Protein AF-A0A8C1R2V6-F1 (afdb_monomer_lite)

Radius of gyration: 13.71 Å; chains: 1; bounding box: 31×39×37 Å

Secondary structure (DSSP, 8-state):
------BTTB--SEEEETTTSTTHHHHHHHHHHHTTTSTTS---EEEEES-HHHHHHHHHHHHHHHTS--TTEEEEEEHHHHHHHHHHH-TT--TT-

Sequence (97 aa):
MATLTTSSKRPYHIIVFGATGFTGQFVVEEVARTCNEGPGGTLQWAVAGRNRDRLEKTLVQAADALRTCLANCVHFLDVFVIVLYIEMAMPHINILN

InterPro domains:
  IPR051276 Saccharopine dehydrogenase-like oxidoreductase [PTHR12286] (7-66)

pLDDT: mean 72.33, std 13.81, range [44.25, 91.31]

Organism: Cyprinus carpio (NCBI:txid7962)

Structure (mmCIF, N/CA/C/O backbone):
data_AF-A0A8C1R2V6-F1
#
_entry.id   AF-A0A8C1R2V6-F1
#
loop_
_atom_site.group_PDB
_atom_site.id
_atom_site.type_symbol
_atom_site.label_atom_id
_atom_site.label_alt_id
_atom_site.label_comp_id
_atom_site.label_asym_id
_atom_site.label_entity_id
_atom_site.label_seq_id
_atom_site.pdbx_PDB_ins_code
_atom_site.Cartn_x
_atom_site.Cartn_y
_atom_site.Cartn_z
_atom_site.occupancy
_atom_site.B_iso_or_equiv
_atom_site.auth_seq_id
_atom_site.auth_comp_id
_atom_site.auth_asym_id
_atom_site.auth_atom_id
_atom_site.pdbx_PDB_model_num
ATOM 1 N N . MET A 1 1 ? -9.863 -1.057 24.970 1.00 44.25 1 MET A N 1
ATOM 2 C CA . MET A 1 1 ? -9.509 -1.395 23.573 1.00 44.25 1 MET A CA 1
ATOM 3 C C . MET A 1 1 ? -10.261 -0.437 22.667 1.00 44.25 1 MET A C 1
ATOM 5 O O . MET A 1 1 ? -11.455 -0.280 22.876 1.00 44.25 1 MET A O 1
ATOM 9 N N . ALA A 1 2 ? -9.571 0.269 21.769 1.00 52.03 2 ALA A N 1
ATOM 10 C CA . ALA A 1 2 ? -10.193 1.260 20.892 1.00 52.03 2 ALA A CA 1
ATOM 11 C C . ALA A 1 2 ? -10.716 0.571 19.626 1.00 52.03 2 ALA A C 1
ATOM 13 O O . ALA A 1 2 ? -9.934 -0.001 18.878 1.00 52.03 2 ALA A O 1
ATOM 14 N N . THR A 1 3 ? -12.026 0.605 19.401 1.00 56.28 3 THR A N 1
ATOM 15 C CA . THR A 1 3 ? -12.635 0.099 18.166 1.00 56.28 3 THR A CA 1
ATOM 16 C C . THR A 1 3 ? -12.432 1.126 17.053 1.00 56.28 3 THR A C 1
ATOM 18 O O . THR A 1 3 ? -12.854 2.275 17.194 1.00 56.28 3 THR A O 1
ATOM 21 N N . LEU A 1 4 ? -11.793 0.731 15.951 1.00 63.50 4 LEU A N 1
ATOM 22 C CA . LEU A 1 4 ? -11.622 1.579 14.769 1.00 63.50 4 LEU A CA 1
ATOM 23 C C . LEU A 1 4 ? -12.893 1.522 13.910 1.00 63.50 4 LEU A C 1
ATOM 25 O O . LEU A 1 4 ? -13.084 0.600 13.122 1.00 63.50 4 LEU A O 1
ATOM 29 N N . THR A 1 5 ? -13.791 2.489 14.098 1.00 64.62 5 THR A N 1
ATOM 30 C CA . THR A 1 5 ? -15.022 2.619 13.304 1.00 64.62 5 THR A CA 1
ATOM 31 C C . THR A 1 5 ? -14.877 3.703 12.241 1.00 64.62 5 THR A C 1
ATOM 33 O O . THR A 1 5 ? -14.659 4.871 12.574 1.00 64.62 5 THR A O 1
ATOM 36 N N . THR A 1 6 ? -15.072 3.344 10.973 1.00 67.44 6 THR A N 1
ATOM 37 C CA . THR A 1 6 ? -15.244 4.310 9.879 1.00 67.44 6 THR A CA 1
ATOM 38 C C . THR A 1 6 ? -16.685 4.815 9.826 1.00 67.44 6 THR A C 1
ATOM 40 O O . THR A 1 6 ? -17.618 4.161 10.293 1.00 67.44 6 THR A O 1
ATOM 43 N N . SER A 1 7 ? -16.882 6.005 9.261 1.00 70.25 7 SER A N 1
ATOM 44 C CA . SER A 1 7 ? -18.209 6.577 8.997 1.00 70.25 7 SER A CA 1
ATOM 45 C C . SER A 1 7 ? -18.420 6.687 7.490 1.00 70.25 7 SER A C 1
ATOM 47 O O . SER A 1 7 ? -17.451 6.782 6.740 1.00 70.25 7 SER A O 1
ATOM 49 N N . SER A 1 8 ? -19.668 6.766 7.024 1.00 67.56 8 SER A N 1
ATOM 50 C CA . SER A 1 8 ? -19.977 7.000 5.604 1.00 67.56 8 SER A CA 1
ATOM 51 C C . SER A 1 8 ? -19.312 8.265 5.041 1.00 67.56 8 SER A C 1
ATOM 53 O O . SER A 1 8 ? -19.002 8.316 3.855 1.00 67.56 8 SER A O 1
ATOM 55 N N . LYS A 1 9 ? -19.041 9.265 5.893 1.00 70.12 9 LYS A N 1
ATOM 56 C CA . LYS A 1 9 ? -18.336 10.505 5.521 1.00 70.12 9 LYS A CA 1
ATOM 57 C C . LYS A 1 9 ? -16.802 10.381 5.556 1.00 70.12 9 LYS A C 1
ATOM 59 O O . LYS A 1 9 ? -16.106 11.248 5.037 1.00 70.12 9 LYS A O 1
ATOM 64 N N . ARG A 1 10 ? -16.264 9.345 6.211 1.00 72.12 10 ARG A N 1
ATOM 65 C CA . ARG A 1 10 ? -14.824 9.054 6.346 1.00 72.12 10 ARG A CA 1
ATOM 66 C C . ARG A 1 10 ? -14.602 7.539 6.284 1.00 72.12 10 ARG A C 1
ATOM 68 O O . ARG A 1 10 ? -14.461 6.901 7.331 1.00 72.12 10 ARG A O 1
ATOM 75 N N . PRO A 1 11 ? -14.616 6.964 5.072 1.00 73.81 11 PRO A N 1
ATOM 76 C CA . PRO A 1 11 ? -14.549 5.520 4.871 1.00 73.81 11 PRO A CA 1
ATOM 77 C C . PRO A 1 11 ? -13.140 4.949 5.073 1.00 73.81 11 PRO A C 1
ATOM 79 O O . PRO A 1 11 ? -13.002 3.736 5.188 1.00 73.81 11 PRO A O 1
ATOM 82 N N . TYR A 1 12 ? -12.111 5.802 5.140 1.00 79.62 12 TYR A N 1
ATOM 83 C CA . TYR A 1 12 ? -10.714 5.407 5.313 1.00 79.62 12 TYR A CA 1
ATOM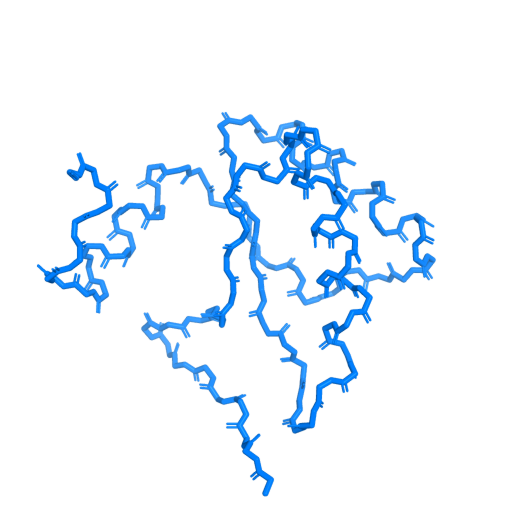 84 C C . TYR A 1 12 ? -10.140 5.981 6.601 1.00 79.62 12 TYR A C 1
ATOM 86 O O . TYR A 1 12 ? -10.345 7.157 6.912 1.00 79.62 12 TYR A O 1
ATOM 94 N N . HIS A 1 13 ? -9.377 5.159 7.315 1.00 79.81 13 HIS A N 1
ATOM 95 C CA . HIS A 1 13 ? -8.585 5.599 8.460 1.00 79.81 13 HIS A CA 1
ATOM 96 C C . HIS A 1 13 ? -7.246 6.188 8.014 1.00 79.81 13 HIS A C 1
ATOM 98 O O . HIS A 1 13 ? -6.757 7.139 8.616 1.00 79.81 13 HIS A O 1
ATOM 104 N N . ILE A 1 14 ? -6.658 5.613 6.960 1.00 82.00 14 ILE A N 1
ATOM 105 C CA . ILE A 1 14 ? -5.335 5.978 6.449 1.00 82.00 14 ILE A CA 1
ATOM 106 C C . ILE A 1 14 ? -5.397 6.126 4.932 1.00 82.00 14 ILE A C 1
ATOM 108 O O . ILE A 1 14 ? -5.988 5.302 4.237 1.00 82.00 14 ILE A O 1
ATOM 112 N N . ILE A 1 15 ? -4.755 7.176 4.423 1.00 85.56 15 ILE A N 1
ATOM 113 C CA . ILE A 1 15 ? -4.545 7.394 2.993 1.00 85.56 15 ILE A CA 1
ATOM 114 C C . ILE A 1 15 ? -3.049 7.619 2.775 1.00 85.56 15 ILE A C 1
ATOM 116 O O . ILE A 1 15 ? -2.472 8.544 3.348 1.00 85.56 15 ILE A O 1
ATOM 120 N N . VAL A 1 16 ? -2.414 6.781 1.953 1.00 86.38 16 VAL A N 1
ATOM 121 C CA . VAL A 1 16 ? -0.985 6.897 1.629 1.00 86.38 16 VAL A CA 1
ATOM 122 C C . VAL A 1 16 ? -0.812 7.738 0.369 1.00 86.38 16 VAL A C 1
ATOM 124 O O . VAL A 1 16 ? -1.072 7.281 -0.745 1.00 86.38 16 VAL A O 1
ATOM 127 N N . PHE A 1 17 ? -0.345 8.973 0.537 1.00 86.88 17 PHE A N 1
ATOM 128 C CA . PHE A 1 17 ? -0.016 9.857 -0.578 1.00 86.88 17 PHE A CA 1
ATOM 129 C C . PHE A 1 17 ? 1.369 9.570 -1.140 1.00 86.88 17 PHE A C 1
ATOM 131 O O . PHE A 1 17 ? 2.332 9.387 -0.401 1.00 86.88 17 PHE A O 1
ATOM 138 N N . GLY A 1 18 ? 1.480 9.561 -2.470 1.00 87.44 18 GLY A N 1
ATOM 139 C CA . GLY A 1 18 ? 2.754 9.280 -3.127 1.00 87.44 18 GLY A CA 1
ATOM 140 C C . GLY A 1 18 ? 3.153 7.810 -3.026 1.00 87.44 18 GLY A C 1
ATOM 141 O O . GLY A 1 18 ? 4.342 7.503 -3.041 1.00 87.44 18 GLY A O 1
ATOM 142 N N . ALA A 1 19 ? 2.171 6.908 -2.961 1.00 89.06 19 ALA A N 1
ATOM 143 C CA . ALA A 1 19 ? 2.369 5.464 -2.844 1.00 89.06 19 ALA A CA 1
ATOM 144 C C . ALA A 1 19 ? 3.281 4.874 -3.939 1.00 89.06 19 ALA A C 1
ATOM 146 O O . ALA A 1 19 ? 4.018 3.937 -3.681 1.00 89.06 19 ALA A O 1
ATOM 147 N N . THR A 1 20 ? 3.326 5.466 -5.136 1.00 89.06 20 THR A N 1
ATOM 148 C CA . THR A 1 20 ? 4.228 5.031 -6.223 1.00 89.06 20 THR A CA 1
ATOM 149 C C . THR A 1 20 ? 5.660 5.569 -6.113 1.00 89.06 20 THR A C 1
ATOM 151 O O . THR A 1 20 ? 6.459 5.394 -7.038 1.00 89.06 20 THR A O 1
ATOM 154 N N . GLY A 1 21 ? 5.948 6.372 -5.089 1.00 88.69 21 GLY A N 1
ATOM 155 C CA . GLY A 1 21 ? 7.257 6.970 -4.850 1.00 88.69 21 GLY A CA 1
ATOM 156 C C . GLY A 1 21 ? 8.241 5.971 -4.247 1.00 88.69 21 GLY A C 1
ATOM 157 O O . GLY A 1 21 ? 7.857 4.890 -3.813 1.00 88.69 21 GLY A O 1
ATOM 158 N N . PHE A 1 22 ? 9.512 6.368 -4.176 1.00 88.19 22 PHE A N 1
ATOM 159 C CA . PHE A 1 22 ? 10.584 5.522 -3.644 1.00 88.19 22 PHE A CA 1
ATOM 160 C C . PHE A 1 22 ? 10.288 5.012 -2.227 1.00 88.19 22 PHE A C 1
ATOM 162 O O . PHE A 1 22 ? 10.421 3.824 -1.960 1.00 88.19 22 PHE A O 1
ATOM 169 N N . THR A 1 23 ? 9.833 5.897 -1.338 1.00 91.12 23 THR A N 1
ATOM 170 C CA . THR A 1 23 ? 9.431 5.529 0.028 1.00 91.12 23 THR A CA 1
ATOM 171 C C . THR A 1 23 ? 8.005 4.983 0.077 1.00 91.12 23 THR A C 1
ATOM 173 O O . THR A 1 23 ? 7.711 4.089 0.861 1.00 91.12 23 THR A O 1
ATOM 176 N N . GLY A 1 24 ? 7.117 5.506 -0.774 1.00 89.88 24 GLY A N 1
ATOM 177 C CA . GLY A 1 24 ? 5.689 5.188 -0.755 1.00 89.88 24 GLY A CA 1
ATOM 178 C C . GLY A 1 24 ? 5.394 3.702 -0.935 1.00 89.88 24 GLY A C 1
ATOM 179 O O . GLY A 1 24 ? 4.523 3.185 -0.248 1.00 89.88 24 GLY A O 1
ATOM 180 N N . GLN A 1 25 ? 6.160 3.008 -1.780 1.00 90.56 25 GLN A N 1
ATOM 181 C CA . GLN A 1 25 ? 5.989 1.570 -2.015 1.00 90.56 25 GLN A CA 1
ATOM 182 C C . GLN A 1 25 ? 6.195 0.737 -0.737 1.00 90.56 25 GLN A C 1
ATOM 184 O O . GLN A 1 25 ? 5.371 -0.116 -0.426 1.00 90.56 25 GLN A O 1
ATOM 189 N N . PHE A 1 26 ? 7.207 1.064 0.074 1.00 91.31 26 PHE A N 1
ATOM 190 C CA . PHE A 1 26 ? 7.467 0.378 1.344 1.00 91.31 26 PHE A CA 1
ATOM 191 C C . PHE A 1 26 ? 6.411 0.707 2.400 1.00 91.31 26 PHE A C 1
ATOM 193 O O . PHE A 1 26 ? 6.049 -0.141 3.208 1.00 91.31 26 PHE A O 1
ATOM 200 N N . VAL A 1 27 ? 5.886 1.936 2.387 1.00 90.94 27 VAL A N 1
ATOM 201 C CA . VAL A 1 27 ? 4.776 2.316 3.270 1.00 90.94 27 VAL A CA 1
ATOM 202 C C . VAL A 1 27 ? 3.519 1.525 2.912 1.00 90.94 27 VAL A C 1
ATOM 204 O O . VAL A 1 27 ? 2.828 1.056 3.808 1.00 90.94 27 VAL A O 1
ATOM 207 N N . VAL A 1 28 ? 3.231 1.340 1.621 1.00 89.38 28 VAL A N 1
ATOM 208 C CA . VAL A 1 28 ? 2.111 0.504 1.161 1.00 89.38 28 VAL A CA 1
ATOM 209 C C . VAL A 1 28 ? 2.281 -0.942 1.620 1.00 89.38 28 VAL A C 1
ATOM 211 O O . VAL A 1 28 ? 1.328 -1.515 2.141 1.00 89.38 28 VAL A O 1
ATOM 214 N N . GLU A 1 29 ? 3.477 -1.512 1.477 1.00 88.44 29 GLU A N 1
ATOM 215 C CA . GLU A 1 29 ? 3.787 -2.859 1.973 1.00 88.44 29 GLU A CA 1
ATOM 216 C C . GLU A 1 29 ? 3.584 -2.977 3.489 1.00 88.44 29 GLU A C 1
ATOM 218 O O . GLU A 1 29 ? 2.946 -3.917 3.960 1.00 88.44 29 GLU A O 1
ATOM 223 N N . GLU A 1 30 ? 4.065 -2.012 4.269 1.00 88.69 30 GLU A N 1
ATOM 224 C CA . GLU A 1 30 ? 3.955 -2.084 5.727 1.00 88.69 30 GLU A CA 1
ATOM 225 C C . GLU A 1 30 ? 2.513 -1.879 6.214 1.00 88.69 30 GLU A C 1
ATOM 227 O O . GLU A 1 30 ? 2.043 -2.574 7.119 1.00 88.69 30 GLU A O 1
ATOM 232 N N . VAL A 1 31 ? 1.761 -0.975 5.580 1.00 86.38 31 VAL A N 1
ATOM 233 C CA . VAL A 1 31 ? 0.328 -0.803 5.865 1.00 86.38 31 VAL A CA 1
ATOM 234 C C . VAL A 1 31 ? -0.440 -2.072 5.500 1.00 86.38 31 VAL A C 1
ATOM 236 O O . VAL A 1 31 ? -1.289 -2.514 6.270 1.00 86.38 31 VAL A O 1
ATOM 239 N N . ALA A 1 32 ? -0.121 -2.697 4.367 1.00 84.31 32 ALA A N 1
ATOM 240 C CA . ALA A 1 32 ? -0.734 -3.953 3.954 1.00 84.31 32 ALA A CA 1
ATOM 241 C C . ALA A 1 32 ? -0.413 -5.120 4.903 1.00 84.31 32 ALA A C 1
ATOM 243 O O . ALA A 1 32 ? -1.266 -5.979 5.119 1.00 84.31 32 ALA A O 1
ATOM 244 N N . ARG A 1 33 ? 0.784 -5.150 5.498 1.00 82.75 33 ARG A N 1
ATOM 245 C CA . ARG A 1 33 ? 1.153 -6.140 6.520 1.00 82.75 33 ARG A CA 1
ATOM 246 C C . ARG A 1 33 ? 0.347 -5.943 7.802 1.00 82.75 33 ARG A C 1
ATOM 248 O O . ARG A 1 33 ? -0.221 -6.887 8.338 1.00 82.75 33 ARG A O 1
ATOM 255 N N . THR A 1 34 ? 0.274 -4.702 8.270 1.00 81.62 34 THR A N 1
ATOM 256 C CA . THR A 1 34 ? -0.294 -4.364 9.582 1.00 81.62 34 THR A CA 1
ATOM 257 C C . THR A 1 34 ? -1.815 -4.201 9.570 1.00 81.62 34 THR A C 1
ATOM 259 O O . THR A 1 34 ? -2.434 -4.174 10.636 1.00 81.62 34 THR A O 1
ATOM 262 N N . CYS A 1 35 ? -2.461 -4.142 8.396 1.00 77.00 35 CYS A N 1
ATOM 263 C CA . CYS A 1 35 ? -3.896 -3.849 8.295 1.00 77.00 35 CYS A CA 1
ATOM 264 C C . CYS A 1 35 ? -4.805 -4.870 8.998 1.00 77.00 35 CYS A C 1
ATOM 266 O O . CYS A 1 35 ? -5.942 -4.536 9.338 1.00 77.00 35 CYS A O 1
ATOM 268 N N . ASN A 1 36 ? -4.312 -6.093 9.216 1.00 69.00 36 ASN A N 1
ATOM 269 C CA . ASN A 1 36 ? -5.032 -7.173 9.895 1.00 69.00 36 ASN A CA 1
ATOM 270 C C . ASN A 1 36 ? -4.566 -7.404 11.343 1.00 69.00 36 ASN A C 1
ATOM 272 O O . ASN A 1 36 ? -5.169 -8.207 12.050 1.00 69.00 36 ASN A O 1
ATOM 276 N N . GLU A 1 37 ? -3.517 -6.715 11.794 1.00 67.12 37 GLU A N 1
ATOM 277 C CA . GLU A 1 37 ? -2.900 -6.916 13.115 1.00 67.12 37 GLU A CA 1
ATOM 278 C C . GLU A 1 37 ? -3.402 -5.904 14.165 1.00 67.12 37 GLU A C 1
ATOM 280 O O . GLU A 1 37 ? -3.015 -5.947 15.333 1.00 67.12 37 GLU A O 1
ATOM 285 N N . GLY A 1 38 ? -4.289 -4.986 13.768 1.00 58.19 38 GLY A N 1
ATOM 286 C CA . GLY A 1 38 ? -4.816 -3.935 14.633 1.00 58.19 38 GLY A CA 1
ATOM 287 C C . GLY A 1 38 ? -5.794 -4.442 15.709 1.00 58.19 38 GLY A C 1
ATOM 288 O O . GLY A 1 38 ? -6.654 -5.284 15.431 1.00 58.19 38 GLY A O 1
ATOM 289 N N . PRO A 1 39 ? -5.743 -3.898 16.941 1.00 45.94 39 PRO A N 1
ATOM 290 C CA . PRO A 1 39 ? -6.698 -4.231 17.991 1.00 45.94 39 PRO A CA 1
ATOM 291 C C . PRO A 1 39 ? -8.086 -3.678 17.635 1.00 45.94 39 PRO A C 1
ATOM 293 O O . PRO A 1 39 ? -8.353 -2.498 17.834 1.00 45.94 39 PRO A O 1
ATOM 296 N N . GLY A 1 40 ? -8.982 -4.534 17.137 1.00 55.97 40 GLY A N 1
ATOM 297 C CA . GLY A 1 40 ? -10.412 -4.218 17.014 1.00 55.97 40 GLY A CA 1
ATOM 298 C C . GLY A 1 40 ? -10.998 -4.147 15.602 1.00 55.97 40 GLY A C 1
ATOM 299 O O . GLY A 1 40 ? -12.137 -3.702 15.477 1.00 55.97 40 GLY A O 1
ATOM 300 N N . GLY A 1 41 ? -10.288 -4.591 14.559 1.00 59.28 41 GLY A N 1
ATOM 301 C CA . GLY A 1 41 ? -10.882 -4.770 13.229 1.00 59.28 41 GLY A CA 1
ATOM 302 C C . GLY A 1 41 ? -9.915 -4.567 12.068 1.00 59.28 41 GLY A C 1
ATOM 303 O O . GLY A 1 41 ? -8.768 -4.166 12.248 1.00 59.28 41 GLY A O 1
ATOM 304 N N . THR A 1 42 ? -10.413 -4.842 10.864 1.00 68.44 42 THR A N 1
ATOM 305 C CA . THR A 1 42 ? -9.730 -4.592 9.595 1.00 68.44 42 THR A CA 1
ATOM 306 C C . THR A 1 42 ? -9.537 -3.093 9.376 1.00 68.44 42 THR A C 1
ATOM 308 O O . THR A 1 42 ? -10.493 -2.316 9.295 1.00 68.44 42 THR A O 1
ATOM 311 N N . LEU A 1 43 ? -8.279 -2.667 9.2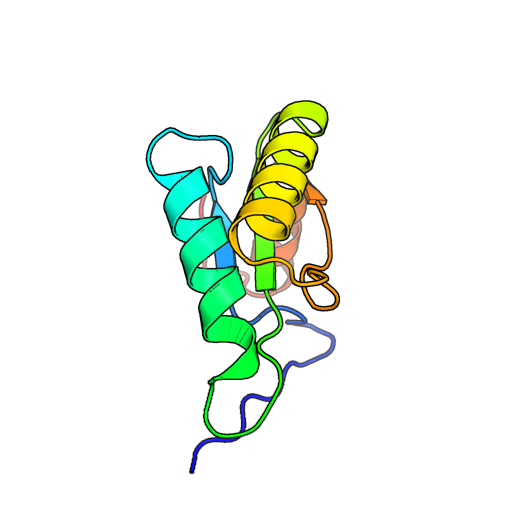83 1.00 76.62 43 LEU A N 1
ATOM 312 C CA . LEU A 1 43 ? -7.928 -1.288 8.973 1.00 76.62 43 LEU A CA 1
ATOM 313 C C . LEU A 1 43 ? -8.367 -0.967 7.538 1.00 76.62 43 LEU A C 1
ATOM 315 O O . LEU A 1 43 ? -7.830 -1.524 6.588 1.00 76.62 43 LEU A O 1
ATOM 319 N N . GLN A 1 44 ? -9.312 -0.041 7.379 1.00 79.50 44 GLN A N 1
ATOM 320 C CA . GLN A 1 44 ? -9.665 0.522 6.071 1.00 79.50 44 GLN A CA 1
ATOM 321 C C . GLN A 1 44 ? -8.631 1.569 5.642 1.00 79.50 44 GLN A C 1
ATOM 323 O O . GLN A 1 44 ? -8.479 2.600 6.310 1.00 79.50 44 GLN A O 1
ATOM 328 N N . TRP A 1 45 ? -7.945 1.324 4.527 1.00 82.31 45 TRP A N 1
ATOM 329 C CA . TRP A 1 45 ? -6.892 2.195 4.007 1.00 82.31 45 TRP A CA 1
ATOM 330 C C . TRP A 1 45 ? -6.982 2.354 2.489 1.00 82.31 45 TRP A C 1
ATOM 332 O O . TRP A 1 45 ? -7.542 1.510 1.789 1.00 82.31 45 TRP A O 1
ATOM 342 N N . ALA A 1 46 ? -6.421 3.453 1.992 1.00 85.44 46 ALA A N 1
ATOM 343 C CA . ALA A 1 46 ? -6.377 3.777 0.572 1.00 85.44 46 ALA A CA 1
ATOM 344 C C . ALA A 1 46 ? -4.988 4.274 0.153 1.00 85.44 46 ALA A C 1
ATOM 346 O O . ALA A 1 46 ? -4.182 4.720 0.978 1.00 85.44 46 ALA A O 1
ATOM 347 N N . VAL A 1 47 ? -4.722 4.237 -1.152 1.00 85.81 47 VAL A N 1
ATOM 348 C CA . VAL A 1 47 ? -3.488 4.746 -1.762 1.00 85.81 47 VAL A CA 1
ATOM 349 C C . VAL A 1 47 ? -3.804 5.840 -2.774 1.00 85.81 47 VAL A C 1
ATOM 351 O O . VAL A 1 47 ? -4.808 5.792 -3.484 1.00 85.81 47 VAL A O 1
ATOM 354 N N . ALA A 1 48 ? -2.927 6.836 -2.848 1.00 86.56 48 ALA A N 1
ATOM 355 C CA . ALA A 1 48 ? -3.112 8.016 -3.675 1.00 86.56 48 ALA A CA 1
ATOM 356 C C . ALA A 1 48 ? -1.883 8.302 -4.535 1.00 86.56 48 ALA A C 1
ATOM 358 O O . ALA A 1 48 ? -0.738 8.293 -4.062 1.00 86.56 48 ALA A O 1
ATOM 359 N N . GLY A 1 49 ? -2.121 8.624 -5.804 1.00 82.88 49 GLY A N 1
ATOM 360 C CA . GLY A 1 49 ? -1.067 8.931 -6.763 1.00 82.88 49 GLY A CA 1
ATOM 361 C C . GLY A 1 49 ? -1.591 9.664 -7.992 1.00 82.88 49 GLY A C 1
ATOM 362 O O . GLY A 1 49 ? -2.792 9.818 -8.175 1.00 82.88 49 GLY A O 1
ATOM 363 N N . ARG A 1 50 ? -0.664 10.144 -8.830 1.00 81.12 50 ARG A N 1
ATOM 364 C CA . ARG A 1 50 ? -0.988 10.840 -10.094 1.00 81.12 50 ARG A CA 1
ATOM 365 C C . ARG A 1 50 ? -1.073 9.904 -11.300 1.00 81.12 50 ARG A C 1
ATOM 367 O O . ARG A 1 50 ? -1.481 10.327 -12.370 1.00 81.12 50 ARG A O 1
ATOM 374 N N . ASN A 1 51 ? -0.581 8.674 -11.162 1.00 83.44 51 ASN A N 1
ATOM 375 C CA . ASN A 1 51 ? -0.520 7.700 -12.242 1.00 83.44 51 ASN A CA 1
ATOM 376 C C . ASN A 1 51 ? -1.129 6.390 -11.746 1.00 83.44 51 ASN A C 1
ATOM 378 O O . ASN A 1 51 ? -0.539 5.713 -10.899 1.00 83.44 51 ASN A O 1
ATOM 382 N N . ARG A 1 52 ? -2.304 6.067 -12.287 1.00 82.50 52 ARG A N 1
ATOM 383 C CA . ARG A 1 52 ? -3.060 4.860 -11.966 1.00 82.50 52 ARG A CA 1
ATOM 384 C C . ARG A 1 52 ? -2.257 3.596 -12.271 1.00 82.50 52 ARG A C 1
ATOM 386 O O . ARG A 1 52 ? -2.053 2.796 -11.374 1.00 82.50 52 ARG A O 1
ATOM 393 N N . ASP A 1 53 ? -1.693 3.454 -13.462 1.00 85.12 53 ASP A N 1
ATOM 394 C CA . ASP A 1 53 ? -0.968 2.230 -13.842 1.00 85.12 53 ASP A CA 1
ATOM 395 C C . ASP A 1 53 ? 0.206 1.921 -12.900 1.00 85.12 53 ASP A C 1
ATOM 397 O O . ASP A 1 53 ? 0.483 0.769 -12.563 1.00 85.12 53 ASP A O 1
ATOM 401 N N . ARG A 1 54 ? 0.914 2.959 -12.438 1.00 86.75 54 ARG A N 1
ATOM 402 C CA . ARG A 1 54 ? 1.996 2.803 -11.453 1.00 86.75 54 ARG A CA 1
ATOM 403 C C . ARG A 1 54 ? 1.473 2.414 -10.077 1.00 86.75 54 ARG A C 1
ATOM 405 O O . ARG A 1 54 ? 2.116 1.618 -9.403 1.00 86.75 54 ARG A O 1
ATOM 412 N N . LEU A 1 55 ? 0.345 2.983 -9.664 1.00 85.19 55 LEU A N 1
ATOM 413 C CA . LEU A 1 55 ? -0.273 2.694 -8.373 1.00 85.19 55 LEU A CA 1
ATOM 414 C C . LEU A 1 55 ? -0.787 1.247 -8.338 1.00 85.19 55 LEU A C 1
ATOM 416 O O . LEU A 1 55 ? -0.584 0.560 -7.344 1.00 85.19 55 LEU A O 1
ATOM 420 N N . GLU A 1 56 ? -1.324 0.745 -9.453 1.00 85.50 56 GLU A N 1
ATOM 421 C CA . GLU A 1 56 ? -1.714 -0.661 -9.602 1.00 85.50 56 GLU A CA 1
ATOM 422 C C . GLU A 1 56 ? -0.519 -1.599 -9.497 1.00 85.50 56 GLU A C 1
ATOM 424 O O . GLU A 1 56 ? -0.558 -2.558 -8.730 1.00 85.50 56 GLU A O 1
ATOM 429 N N . LYS A 1 57 ? 0.585 -1.275 -10.179 1.00 88.12 57 LYS A N 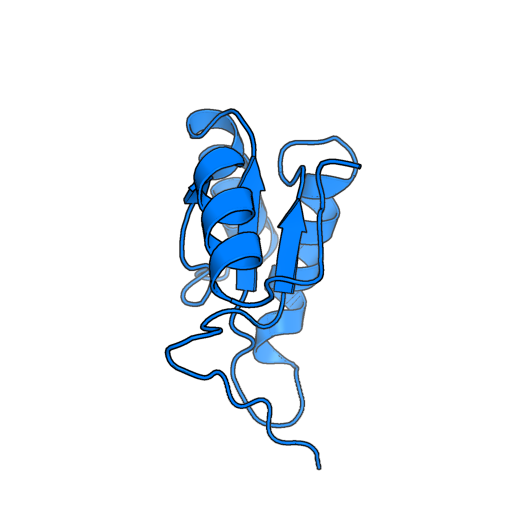1
ATOM 430 C CA . LYS A 1 57 ? 1.829 -2.044 -10.057 1.00 88.12 57 LYS A CA 1
ATOM 431 C C . LYS A 1 57 ? 2.333 -2.097 -8.618 1.00 88.12 57 LYS A C 1
ATOM 433 O O . LYS A 1 57 ? 2.692 -3.176 -8.164 1.00 88.12 57 LYS A O 1
ATOM 438 N N . THR A 1 58 ? 2.324 -0.977 -7.896 1.00 88.31 58 THR A N 1
ATOM 439 C CA . THR A 1 58 ? 2.734 -0.948 -6.484 1.00 88.31 58 THR A CA 1
ATOM 440 C C . THR A 1 58 ? 1.833 -1.825 -5.611 1.00 88.31 58 THR A C 1
ATOM 442 O O . THR A 1 58 ? 2.336 -2.544 -4.753 1.00 88.31 58 THR A O 1
ATOM 445 N N . LEU A 1 59 ? 0.517 -1.822 -5.841 1.00 84.69 59 LEU A N 1
ATOM 446 C CA . LEU A 1 59 ? -0.406 -2.693 -5.106 1.00 84.69 59 LEU A CA 1
ATOM 447 C C . LEU A 1 59 ? -0.169 -4.175 -5.413 1.00 84.69 59 LEU A C 1
ATOM 449 O O . LEU A 1 59 ? -0.149 -4.991 -4.496 1.00 84.69 59 LEU A O 1
ATOM 453 N N . VAL A 1 60 ? 0.056 -4.524 -6.681 1.00 85.62 60 VAL A N 1
ATOM 454 C CA . VAL A 1 60 ? 0.394 -5.899 -7.080 1.00 85.62 60 VAL A CA 1
ATOM 455 C C . VAL A 1 60 ? 1.709 -6.343 -6.438 1.00 85.62 60 VAL A C 1
ATOM 457 O O . VAL A 1 60 ? 1.778 -7.445 -5.903 1.00 85.62 60 VAL A O 1
ATOM 460 N N . GLN A 1 61 ? 2.727 -5.479 -6.427 1.00 86.69 61 GLN A N 1
ATOM 461 C CA . GLN A 1 61 ? 4.010 -5.754 -5.773 1.00 86.69 61 GLN A CA 1
ATOM 462 C C . GLN A 1 61 ? 3.848 -5.989 -4.269 1.00 86.69 61 GLN A C 1
ATOM 464 O O . GLN A 1 61 ? 4.384 -6.962 -3.747 1.00 86.69 61 GLN A O 1
ATOM 469 N N . ALA A 1 62 ? 3.064 -5.155 -3.583 1.00 84.81 62 ALA A N 1
ATOM 470 C CA . ALA A 1 62 ? 2.803 -5.327 -2.157 1.00 84.81 62 ALA A CA 1
ATOM 471 C C . ALA A 1 62 ? 2.010 -6.611 -1.854 1.00 84.81 62 ALA A C 1
ATOM 473 O O . ALA A 1 62 ? 2.296 -7.299 -0.873 1.00 84.81 62 ALA A O 1
ATOM 474 N N . ALA A 1 63 ? 1.043 -6.966 -2.706 1.00 83.19 63 ALA A N 1
ATOM 475 C CA . ALA A 1 63 ? 0.293 -8.216 -2.587 1.00 83.19 63 ALA A CA 1
ATOM 476 C C . ALA A 1 63 ? 1.206 -9.445 -2.743 1.00 83.19 63 ALA A C 1
ATOM 478 O O . ALA A 1 63 ? 1.112 -10.389 -1.956 1.00 83.19 63 ALA A O 1
ATOM 479 N N . ASP A 1 64 ? 2.109 -9.411 -3.726 1.00 83.50 64 ASP A N 1
ATOM 480 C CA . ASP A 1 64 ? 3.064 -10.489 -3.998 1.00 83.50 64 ASP A CA 1
ATOM 481 C C . ASP A 1 64 ? 4.094 -10.633 -2.865 1.00 83.50 64 ASP A C 1
ATOM 483 O O . ASP A 1 64 ? 4.315 -11.732 -2.352 1.00 83.50 64 ASP A O 1
ATOM 487 N N . ALA A 1 65 ? 4.640 -9.511 -2.380 1.00 82.44 65 ALA A N 1
ATOM 488 C CA . ALA A 1 65 ? 5.599 -9.478 -1.275 1.00 82.44 65 ALA A CA 1
ATOM 489 C C . ALA A 1 65 ? 5.040 -10.092 0.021 1.00 82.44 65 ALA A C 1
ATOM 491 O O . ALA A 1 65 ? 5.768 -10.746 0.771 1.00 82.44 65 ALA A O 1
ATOM 492 N N . LEU A 1 66 ? 3.744 -9.907 0.279 1.00 77.62 66 LEU A N 1
ATOM 493 C CA . LEU A 1 66 ? 3.073 -10.401 1.484 1.00 77.62 66 LEU A CA 1
ATOM 494 C C . LEU A 1 66 ? 2.348 -11.737 1.280 1.00 77.62 66 LEU A C 1
ATOM 496 O O . LEU A 1 66 ? 1.826 -12.290 2.249 1.00 77.62 66 LEU A O 1
ATOM 500 N N . ARG A 1 67 ? 2.297 -12.258 0.043 1.00 74.38 67 ARG A N 1
ATOM 501 C CA . ARG A 1 67 ? 1.491 -13.431 -0.353 1.00 74.38 67 ARG A CA 1
ATOM 502 C C . ARG A 1 67 ? 0.046 -13.361 0.155 1.00 74.38 67 ARG A C 1
ATOM 504 O O . ARG A 1 67 ? -0.542 -14.381 0.513 1.00 74.38 67 ARG A O 1
ATOM 511 N N . THR A 1 68 ? -0.516 -12.157 0.220 1.00 66.25 68 THR A N 1
ATOM 512 C CA . THR A 1 68 ? -1.844 -11.912 0.789 1.00 66.25 68 THR A CA 1
ATOM 513 C C . THR A 1 68 ? -2.713 -11.153 -0.201 1.00 66.25 68 THR A C 1
ATOM 515 O O . THR A 1 68 ? -2.237 -10.292 -0.942 1.00 66.25 68 THR A O 1
ATOM 518 N N . CYS A 1 69 ? -4.012 -11.449 -0.217 1.00 57.69 69 CYS A N 1
ATOM 519 C CA . CYS A 1 69 ? -4.962 -10.629 -0.956 1.00 57.69 69 CYS A CA 1
ATOM 520 C C . CYS A 1 69 ? -5.170 -9.311 -0.203 1.00 57.69 69 CYS A C 1
ATOM 522 O O . CYS A 1 69 ? -5.615 -9.313 0.945 1.00 57.69 69 CYS A O 1
ATOM 524 N N . LEU A 1 70 ? -4.919 -8.180 -0.867 1.00 60.72 70 LEU A N 1
ATOM 525 C CA . LEU A 1 70 ? -5.179 -6.830 -0.349 1.00 60.72 70 LEU A CA 1
ATOM 526 C C . LEU A 1 70 ? -6.685 -6.502 -0.342 1.00 60.72 70 LEU A C 1
ATOM 528 O O . LEU A 1 70 ? -7.108 -5.472 -0.860 1.00 60.72 70 LEU A O 1
ATOM 532 N N . ALA A 1 71 ? -7.513 -7.379 0.230 1.00 52.03 71 ALA A N 1
ATOM 533 C CA . ALA A 1 71 ? -8.975 -7.288 0.190 1.00 52.03 71 ALA A CA 1
ATOM 534 C C . ALA A 1 71 ? -9.539 -6.000 0.829 1.00 52.03 71 ALA A C 1
ATOM 536 O O . ALA A 1 71 ? -10.651 -5.600 0.500 1.00 52.03 71 ALA A O 1
ATOM 537 N N . ASN A 1 72 ? -8.761 -5.333 1.693 1.00 57.16 72 ASN A N 1
ATOM 538 C CA . ASN A 1 72 ? -9.138 -4.077 2.357 1.00 57.16 72 ASN A CA 1
ATOM 539 C C . ASN A 1 72 ? -8.471 -2.828 1.750 1.00 57.16 7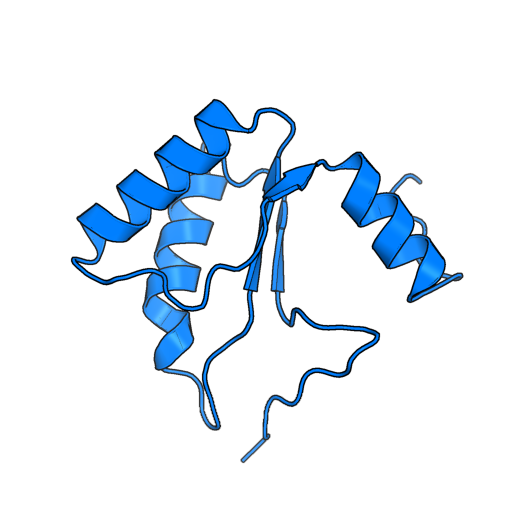2 ASN A C 1
ATOM 541 O O . ASN A 1 72 ? -8.647 -1.731 2.278 1.00 57.16 72 ASN A O 1
ATOM 545 N N . CYS A 1 73 ? -7.694 -2.970 0.669 1.00 55.28 73 CYS A N 1
ATOM 546 C CA . CYS A 1 73 ? -7.151 -1.822 -0.052 1.00 55.28 73 C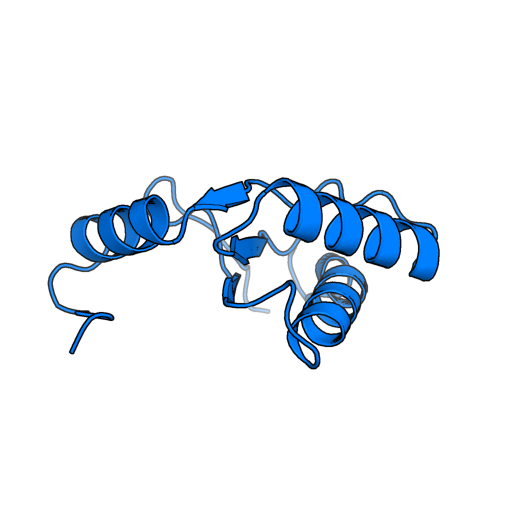YS A CA 1
ATOM 547 C C . CYS A 1 73 ? -8.200 -1.355 -1.060 1.00 55.28 73 CYS A C 1
ATOM 549 O O . CYS A 1 73 ? -8.364 -1.943 -2.133 1.00 55.28 73 CYS A O 1
ATOM 551 N N . VAL A 1 74 ? -8.968 -0.335 -0.685 1.00 56.53 74 VAL A N 1
ATOM 552 C CA . VAL A 1 74 ? -10.104 0.119 -1.486 1.00 56.53 74 VAL A CA 1
ATOM 553 C C . VAL A 1 74 ? -9.835 1.535 -1.981 1.00 56.53 74 VAL A C 1
ATOM 555 O O . VAL A 1 74 ? -9.624 2.467 -1.216 1.00 56.53 74 VAL A O 1
ATOM 558 N N . HIS A 1 75 ? -9.877 1.643 -3.304 1.00 56.31 75 HIS A N 1
ATOM 559 C CA . HIS A 1 75 ? -9.818 2.834 -4.143 1.00 56.31 75 HIS A CA 1
ATOM 560 C C . HIS A 1 75 ? -8.457 3.467 -4.452 1.00 56.31 75 HIS A C 1
ATOM 562 O O . HIS A 1 75 ? -7.720 3.967 -3.608 1.00 56.31 75 HIS A O 1
ATOM 568 N N . PHE A 1 76 ? -8.234 3.544 -5.767 1.00 55.47 76 PHE A N 1
ATOM 569 C CA . PHE A 1 76 ? -7.442 4.565 -6.425 1.00 55.47 76 PHE A CA 1
ATOM 570 C C . PHE A 1 76 ? -8.201 5.866 -6.286 1.00 55.47 76 PHE A C 1
ATOM 572 O O . PHE A 1 76 ? -9.252 6.035 -6.908 1.00 55.47 76 PHE A O 1
ATOM 579 N N . LEU A 1 77 ? -7.682 6.781 -5.486 1.00 56.91 77 LEU A N 1
ATOM 580 C CA . LEU A 1 77 ? -8.112 8.152 -5.621 1.00 56.91 77 LEU A CA 1
ATOM 581 C C . LEU A 1 77 ? -7.011 8.913 -6.350 1.00 56.91 77 LEU A C 1
ATOM 583 O O . LEU A 1 77 ? -5.878 9.033 -5.872 1.00 56.91 77 LEU A O 1
ATOM 587 N N . ASP A 1 78 ? -7.361 9.432 -7.522 1.00 56.38 78 ASP A N 1
ATOM 588 C CA . ASP A 1 78 ? -6.602 10.515 -8.124 1.00 56.38 78 ASP A CA 1
ATOM 589 C C . ASP A 1 78 ? -6.501 11.651 -7.099 1.00 56.38 78 ASP A C 1
ATOM 591 O O . ASP A 1 78 ? -7.470 11.958 -6.399 1.00 56.38 78 ASP A O 1
ATOM 595 N N . VAL A 1 79 ? -5.324 12.279 -6.995 1.00 55.22 79 VAL A N 1
ATOM 596 C CA . VAL A 1 79 ? -5.036 13.347 -6.011 1.00 55.22 79 VAL A CA 1
ATOM 597 C C . VAL A 1 79 ? -6.139 14.416 -5.989 1.00 55.22 79 VAL A C 1
ATOM 599 O O . VAL A 1 79 ? -6.489 14.920 -4.927 1.00 55.22 79 VAL A O 1
ATOM 602 N N . PHE A 1 80 ? -6.743 14.695 -7.146 1.00 53.75 80 PHE A N 1
ATOM 603 C CA . PHE A 1 80 ? -7.856 15.630 -7.300 1.00 53.75 80 PHE A CA 1
ATOM 604 C C . PHE A 1 80 ? -9.111 15.215 -6.513 1.00 53.75 80 PHE A C 1
ATOM 606 O O . PHE A 1 80 ? -9.735 16.043 -5.854 1.00 53.75 80 PHE A O 1
ATOM 613 N N . VAL A 1 81 ? -9.453 13.925 -6.524 1.00 58.69 81 VAL A N 1
ATOM 614 C CA . VAL A 1 81 ? -10.621 13.378 -5.818 1.00 58.69 81 VAL A CA 1
ATOM 615 C C . VAL A 1 81 ? -10.403 13.412 -4.307 1.00 58.69 81 VAL A C 1
ATOM 617 O O . VAL A 1 81 ? -11.347 13.681 -3.574 1.00 58.69 81 VAL A O 1
ATOM 620 N N . ILE A 1 82 ? -9.172 13.208 -3.823 1.00 60.47 82 ILE A N 1
ATOM 621 C CA . ILE A 1 82 ? -8.879 13.296 -2.381 1.00 60.47 82 ILE A CA 1
ATOM 622 C C . ILE A 1 82 ? -8.962 14.723 -1.875 1.00 60.47 82 ILE A C 1
ATOM 624 O O . ILE A 1 82 ? -9.523 14.935 -0.805 1.00 60.47 82 ILE A O 1
ATOM 628 N N . VAL A 1 83 ? -8.418 15.689 -2.618 1.00 59.41 83 VAL A N 1
ATOM 629 C CA . VAL A 1 83 ? -8.499 17.100 -2.223 1.00 59.41 83 VAL A CA 1
ATOM 630 C C . VAL A 1 83 ? -9.966 17.513 -2.099 1.00 59.41 83 VAL A C 1
ATOM 632 O O . VAL A 1 83 ? -10.360 17.995 -1.044 1.00 59.41 83 VAL A O 1
ATOM 635 N N . LEU A 1 84 ? -10.799 17.176 -3.091 1.00 58.22 84 LEU A N 1
ATOM 636 C CA . LEU A 1 84 ? -12.253 17.370 -3.027 1.00 58.22 84 LEU A CA 1
ATOM 637 C C . LEU A 1 84 ? -12.901 16.631 -1.845 1.00 58.22 84 LEU A C 1
ATOM 639 O O . LEU A 1 84 ? -13.715 17.209 -1.130 1.00 58.22 84 LEU A O 1
ATOM 643 N N . TYR A 1 85 ? -12.541 15.369 -1.601 1.00 61.97 85 TYR A N 1
ATOM 644 C CA . TYR A 1 85 ? -13.120 14.585 -0.507 1.00 61.97 85 TYR A CA 1
ATOM 645 C C . TYR A 1 85 ? -12.755 15.154 0.869 1.00 61.97 85 TYR A C 1
ATOM 647 O O . TYR A 1 85 ? -13.599 15.201 1.762 1.00 61.97 85 TYR A O 1
ATOM 655 N N . ILE A 1 86 ? -11.516 15.613 1.051 1.00 60.88 86 ILE A N 1
ATOM 656 C CA . ILE A 1 86 ? -11.054 16.227 2.298 1.00 60.88 86 ILE A CA 1
ATOM 657 C C . ILE A 1 86 ? -11.690 17.603 2.482 1.00 60.88 86 ILE A C 1
ATOM 659 O O . ILE A 1 86 ? -12.184 17.874 3.573 1.00 60.88 86 ILE A O 1
ATOM 663 N N . GLU A 1 87 ? -11.771 18.420 1.435 1.00 58.47 87 GLU A N 1
ATOM 664 C CA . GLU A 1 87 ? -12.412 19.738 1.479 1.00 58.47 87 GLU A CA 1
ATOM 665 C C . GLU A 1 87 ? -13.915 19.621 1.805 1.00 58.47 87 GLU A C 1
ATOM 667 O O . GLU A 1 87 ? -14.443 20.360 2.637 1.00 58.47 87 GLU A O 1
ATOM 672 N N . MET A 1 88 ? -14.595 18.600 1.266 1.00 56.44 88 MET A N 1
ATOM 673 C CA . MET A 1 88 ? -15.995 18.288 1.591 1.00 56.44 88 MET A CA 1
ATOM 674 C C . MET A 1 88 ? -16.184 17.644 2.980 1.00 56.44 88 MET A C 1
ATOM 676 O O . MET A 1 88 ? -17.221 17.836 3.631 1.00 56.44 88 MET A O 1
ATOM 680 N N . ALA A 1 89 ? -15.220 16.851 3.458 1.00 60.97 89 ALA A N 1
ATOM 681 C CA . ALA A 1 89 ? -15.301 16.163 4.750 1.00 60.97 89 ALA A CA 1
ATOM 682 C C . ALA A 1 89 ? -14.819 17.014 5.940 1.00 60.97 89 ALA A C 1
ATOM 684 O O . ALA A 1 89 ? -15.253 16.775 7.075 1.00 60.97 89 ALA A O 1
ATOM 685 N N . MET A 1 90 ? -13.933 17.981 5.692 1.00 58.19 90 MET A N 1
ATOM 686 C CA . MET A 1 90 ? -13.267 18.856 6.659 1.00 58.19 90 MET A CA 1
ATOM 687 C C . MET A 1 90 ? -13.010 20.238 6.029 1.00 58.19 90 MET A C 1
ATOM 689 O O . MET A 1 90 ? -11.898 20.497 5.576 1.00 58.19 90 MET A O 1
ATOM 693 N N . PRO A 1 91 ? -13.978 21.172 6.071 1.00 58.09 91 PRO A N 1
ATOM 694 C CA . PRO A 1 91 ? -13.861 22.472 5.395 1.00 58.09 91 PRO A CA 1
ATOM 695 C C . PRO A 1 91 ? -12.766 23.399 5.964 1.00 58.09 91 PRO A C 1
ATOM 697 O O . PRO A 1 91 ? -12.580 24.502 5.469 1.00 58.09 91 PRO A O 1
ATOM 700 N N . HIS A 1 92 ? -12.052 22.978 7.014 1.00 62.12 92 HIS A N 1
ATOM 701 C CA . HIS A 1 92 ? -10.984 23.743 7.666 1.00 62.12 92 HIS A CA 1
ATOM 702 C C . HIS A 1 92 ? -9.565 23.227 7.373 1.00 62.12 92 HIS A C 1
ATOM 704 O O . HIS A 1 92 ? -8.600 23.853 7.808 1.00 62.12 92 HIS A O 1
ATOM 710 N N . ILE A 1 93 ? -9.419 22.096 6.674 1.00 57.44 93 ILE A N 1
ATOM 711 C CA . ILE A 1 93 ? -8.119 21.544 6.274 1.00 57.44 93 ILE A CA 1
ATOM 712 C C . ILE A 1 93 ? -7.936 21.817 4.785 1.00 57.44 93 ILE A C 1
ATOM 714 O O . ILE A 1 93 ? -8.553 21.174 3.941 1.00 57.44 93 ILE A O 1
ATOM 718 N N . ASN A 1 94 ? -7.091 22.798 4.475 1.00 51.97 94 ASN A N 1
ATOM 719 C CA . ASN A 1 94 ? -6.633 23.050 3.119 1.00 51.97 94 ASN A CA 1
ATOM 720 C C . ASN A 1 94 ? -5.279 22.355 2.943 1.00 51.97 94 ASN A C 1
ATOM 722 O O . ASN A 1 94 ? -4.307 22.728 3.586 1.00 51.97 94 ASN A O 1
ATOM 726 N N . ILE A 1 95 ? -5.230 21.314 2.114 1.00 58.78 95 ILE A N 1
ATOM 727 C CA . ILE A 1 95 ? -3.999 20.558 1.809 1.00 58.78 95 ILE A CA 1
ATOM 728 C C . ILE A 1 95 ? -3.199 21.210 0.668 1.00 58.78 95 ILE A C 1
ATOM 730 O O . ILE A 1 95 ? -2.080 20.797 0.373 1.00 58.78 95 ILE A O 1
ATOM 734 N N . LEU A 1 96 ? -3.768 22.232 0.020 1.00 56.41 96 LEU A N 1
ATOM 735 C CA . LEU A 1 96 ? -3.147 22.963 -1.084 1.00 56.41 96 LEU A CA 1
ATOM 736 C C . LEU A 1 96 ? -2.430 24.253 -0.649 1.00 56.41 96 LEU A C 1
ATOM 738 O O . LEU A 1 96 ? -1.965 24.992 -1.516 1.00 56.41 96 LEU A O 1
ATOM 742 N N . ASN A 1 97 ? -2.331 24.529 0.653 1.00 49.12 97 ASN A N 1
ATOM 743 C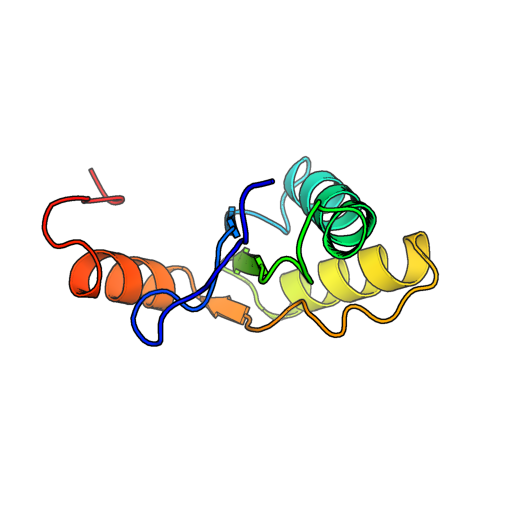 CA . ASN A 1 97 ? -1.625 25.687 1.210 1.00 49.12 97 ASN A CA 1
ATOM 744 C C . ASN A 1 97 ? -0.669 25.260 2.327 1.00 49.12 97 ASN A C 1
ATOM 746 O O . ASN A 1 97 ? 0.247 26.055 2.626 1.00 49.12 97 ASN A O 1
#

Foldseek 3Di:
DDADDADPLGQAPEEQEPLLDPVNLVVLLVCLVCQQVDPHDGHQYEYEDQDPVSNVVSNVVSCVVNVHDSPRHDDYDYPVNVQVSCCVSPVPDRPPD